Protein AF-A0A9Q1QBL6-F1 (afdb_monomer_lite)

Secondary structure (DSSP, 8-state):
------SSSHHHHHHHHHHHHHHHHHHHHHHHHHHHHHHHHHHHHHHHHHHHHHHHHHHHHS----------------------------------S---EEEEEEEEEEEETTEEEEEEEEEETT--GGG-EEEEHHHHHHH-HHHHHHTT-

Sequence (153 aa):
MAIQSQQGISTMEELLKNLLEQQTTMAKQMAEQQQQISVQNQKMEEQRQLCNQMLTLMRHIGIKQDKNPMNPLNSDQNMIGDVDGGVSMETRHNAHLEELLTAVLERRMVKKHNRAVVQYLMLWDGQPESEAAWEEADTMEEKYPAFFADLQT

pLDDT: mean 70.31, std 20.15, range [32.94, 96.06]

Structure (mmCIF, N/CA/C/O backbone):
data_AF-A0A9Q1QBL6-F1
#
_entry.id   AF-A0A9Q1QBL6-F1
#
loop_
_atom_site.group_PDB
_atom_site.id
_atom_site.type_symbol
_atom_site.label_atom_id
_atom_site.label_alt_id
_atom_site.label_comp_id
_atom_site.label_asym_id
_atom_site.label_entity_id
_atom_site.label_seq_id
_atom_site.pdbx_PDB_ins_code
_atom_site.Cartn_x
_atom_site.Cartn_y
_atom_site.Cartn_z
_atom_site.occupancy
_atom_site.B_iso_or_equiv
_atom_site.auth_seq_id
_atom_site.auth_comp_id
_atom_site.auth_asym_id
_atom_site.auth_atom_id
_atom_site.pdbx_PDB_model_num
ATOM 1 N N . MET A 1 1 ? -40.085 12.985 62.742 1.00 40.88 1 MET A N 1
ATOM 2 C CA . MET A 1 1 ? -39.700 11.882 61.837 1.00 40.88 1 MET A CA 1
ATOM 3 C C . MET A 1 1 ? -40.113 12.282 60.435 1.00 40.88 1 MET A C 1
ATOM 5 O O . MET A 1 1 ? -41.305 12.328 60.170 1.00 40.88 1 MET A O 1
ATOM 9 N N . ALA A 1 2 ? -39.162 12.663 59.584 1.00 44.56 2 ALA A N 1
ATOM 10 C CA . ALA A 1 2 ? -39.434 13.017 58.196 1.00 44.56 2 ALA A CA 1
ATOM 11 C C . ALA A 1 2 ? -38.346 12.415 57.296 1.00 44.56 2 ALA A C 1
ATOM 13 O O . ALA A 1 2 ? -37.187 12.802 57.373 1.00 44.56 2 ALA A O 1
ATOM 14 N N . ILE A 1 3 ? -38.771 11.406 56.535 1.00 48.72 3 ILE A N 1
ATOM 15 C CA . ILE A 1 3 ? -38.475 11.134 55.123 1.00 48.72 3 ILE A CA 1
ATOM 16 C C . ILE A 1 3 ? -37.031 11.409 54.657 1.00 48.72 3 ILE A C 1
ATOM 18 O O . ILE A 1 3 ? -36.682 12.526 54.293 1.00 48.72 3 ILE A O 1
ATOM 22 N N . GLN A 1 4 ? -36.249 10.338 54.506 1.00 47.88 4 GLN A N 1
ATOM 23 C CA . GLN A 1 4 ? -35.181 10.258 53.504 1.00 47.88 4 GLN A CA 1
ATOM 24 C C . GLN A 1 4 ? -35.343 8.957 52.714 1.00 47.88 4 GLN A C 1
ATOM 26 O O . GLN A 1 4 ? -34.735 7.934 53.003 1.00 47.88 4 GLN A O 1
ATOM 31 N N . SER A 1 5 ? -36.210 9.003 51.706 1.00 50.00 5 SER A N 1
ATOM 32 C CA . SER A 1 5 ? -36.356 7.968 50.683 1.00 50.00 5 SER A CA 1
ATOM 33 C C . SER A 1 5 ? -36.181 8.626 49.314 1.00 50.00 5 SER A C 1
ATOM 35 O O . SER A 1 5 ? -37.158 8.898 48.623 1.00 50.00 5 SER A O 1
ATOM 37 N N . GLN A 1 6 ? -34.939 8.967 48.958 1.00 48.88 6 GLN A N 1
ATOM 38 C CA . GLN A 1 6 ? -34.599 9.525 47.637 1.00 48.88 6 GLN A CA 1
ATOM 39 C C . GLN A 1 6 ? -33.349 8.902 46.990 1.00 48.88 6 GLN A C 1
ATOM 41 O O . GLN A 1 6 ? -32.857 9.420 45.999 1.00 48.88 6 GLN A O 1
ATOM 46 N N . GLN A 1 7 ? -32.843 7.762 47.472 1.00 52.34 7 GLN A N 1
ATOM 47 C CA . GLN A 1 7 ? -31.649 7.138 46.871 1.00 52.34 7 GLN A CA 1
ATOM 48 C C . GLN A 1 7 ? -31.945 6.051 45.818 1.00 52.34 7 GLN A C 1
ATOM 50 O O . GLN A 1 7 ? -31.024 5.411 45.329 1.00 52.34 7 GLN A O 1
ATOM 55 N N . GLY A 1 8 ? -33.210 5.841 45.433 1.00 50.25 8 GLY A N 1
ATOM 56 C CA . GLY A 1 8 ? -33.595 4.747 44.525 1.00 50.25 8 GLY A CA 1
ATOM 57 C C . GLY A 1 8 ? -33.762 5.107 43.044 1.00 50.25 8 GLY A C 1
ATOM 58 O O . GLY A 1 8 ? -33.820 4.201 42.223 1.00 50.25 8 GLY A O 1
ATOM 59 N N . ILE A 1 9 ? -33.861 6.394 42.688 1.00 46.62 9 ILE A N 1
ATOM 60 C CA . ILE A 1 9 ? -34.189 6.829 41.311 1.00 46.62 9 ILE A CA 1
ATOM 61 C C . ILE A 1 9 ? -32.921 7.198 40.507 1.00 46.62 9 ILE A C 1
ATOM 63 O O . ILE A 1 9 ? -32.945 7.205 39.283 1.00 46.62 9 ILE A O 1
ATOM 67 N N . SER A 1 10 ? -31.781 7.414 41.174 1.00 54.56 10 SER A N 1
ATOM 68 C CA . SER A 1 10 ? -30.558 7.940 40.540 1.00 54.56 10 SER A CA 1
ATOM 69 C C . SER A 1 10 ? -29.808 6.938 39.652 1.00 54.56 10 SER A C 1
ATOM 71 O O . SER A 1 10 ? -29.097 7.348 38.748 1.00 54.56 10 SER A O 1
ATOM 73 N N . THR A 1 11 ? -29.950 5.626 39.850 1.00 72.50 11 THR A N 1
ATOM 74 C CA . THR A 1 11 ? -29.000 4.650 39.280 1.00 72.50 11 THR A CA 1
ATOM 75 C C . THR A 1 11 ? -29.227 4.313 37.804 1.00 72.50 11 THR A C 1
ATOM 77 O O . THR A 1 11 ? -28.263 4.100 37.075 1.00 72.50 11 THR A O 1
ATOM 80 N N . MET A 1 12 ? -30.473 4.266 37.325 1.00 74.31 12 MET A N 1
ATOM 81 C CA . MET A 1 12 ? -30.759 3.846 35.943 1.00 74.31 12 MET A CA 1
ATOM 82 C C . MET A 1 12 ? -30.571 4.980 34.929 1.00 74.31 12 MET A C 1
ATOM 84 O O . MET A 1 12 ? -30.054 4.754 33.836 1.00 74.31 12 MET A O 1
ATOM 88 N N . GLU A 1 13 ? -30.929 6.210 35.301 1.00 81.25 13 GLU A N 1
ATOM 89 C CA . GLU A 1 13 ? -30.668 7.396 34.478 1.00 81.25 13 GLU A CA 1
ATOM 90 C C . GLU A 1 13 ? -29.167 7.675 34.348 1.00 81.25 13 GLU A C 1
ATOM 92 O O . GLU A 1 13 ? -28.695 8.088 33.290 1.00 81.25 13 GLU A O 1
ATOM 97 N N . GLU A 1 14 ? -28.406 7.415 35.408 1.00 82.69 14 GLU A N 1
ATOM 98 C CA . GLU A 1 14 ? -26.956 7.588 35.443 1.00 82.69 14 GLU A CA 1
ATOM 99 C C . GLU A 1 14 ? -26.248 6.540 34.573 1.00 82.69 14 GLU A C 1
ATOM 101 O O . GLU A 1 14 ? -25.346 6.890 33.815 1.00 82.69 14 GLU A O 1
ATOM 106 N N . LEU A 1 15 ? -26.736 5.292 34.553 1.00 84.31 15 LEU A N 1
ATOM 107 C CA . LEU A 1 15 ? -26.274 4.259 33.616 1.00 84.31 15 LEU A CA 1
ATOM 108 C C . LEU A 1 15 ? -26.586 4.600 32.151 1.00 84.31 15 LEU A C 1
ATOM 110 O O . LEU A 1 15 ? -25.731 4.409 31.288 1.00 84.31 15 LEU A O 1
ATOM 114 N N . LEU A 1 16 ? -27.780 5.128 31.857 1.00 87.38 16 LEU A N 1
ATOM 115 C CA . LEU A 1 16 ? -28.149 5.546 30.498 1.00 87.38 16 LEU A CA 1
ATOM 116 C C . LEU A 1 16 ? -27.306 6.731 30.014 1.00 87.38 16 LEU A C 1
ATOM 118 O O . LEU A 1 16 ? -26.874 6.736 28.861 1.00 87.38 16 LEU A O 1
ATOM 122 N N . LYS A 1 17 ? -27.028 7.705 30.891 1.00 87.50 17 LYS A N 1
ATOM 123 C CA . LYS A 1 17 ? -26.121 8.823 30.591 1.00 87.50 17 LYS A CA 1
ATOM 124 C C . LYS A 1 17 ? -24.707 8.328 30.312 1.00 87.50 17 LYS A C 1
ATOM 126 O O . LYS A 1 17 ? -24.150 8.703 29.289 1.00 87.50 17 LYS A O 1
ATOM 131 N N . ASN A 1 18 ? -24.177 7.432 31.146 1.00 92.19 18 ASN A N 1
ATOM 132 C CA . ASN A 1 18 ? -22.834 6.879 30.963 1.00 92.19 18 ASN A CA 1
ATOM 133 C C . ASN A 1 18 ? -22.709 6.090 29.651 1.00 92.19 18 ASN A C 1
ATOM 135 O O . ASN A 1 18 ? -21.734 6.243 28.923 1.00 92.19 18 ASN A O 1
ATOM 139 N N . LEU A 1 19 ? -23.715 5.278 29.308 1.00 92.75 19 LEU A N 1
ATOM 140 C CA . LEU A 1 19 ? -23.719 4.517 28.057 1.00 92.75 19 LEU A CA 1
ATOM 141 C C . LEU A 1 19 ? -23.798 5.432 26.827 1.00 92.75 19 LEU A C 1
ATOM 143 O O . LEU A 1 19 ? -23.103 5.205 25.835 1.00 92.75 19 LEU A O 1
ATOM 147 N N . LEU A 1 20 ? -24.629 6.475 26.884 1.00 93.25 20 LEU A N 1
ATOM 148 C CA . LEU A 1 20 ? -24.741 7.456 25.806 1.00 93.25 20 LEU A CA 1
ATOM 149 C C . LEU A 1 20 ? -23.447 8.267 25.654 1.00 93.25 20 LEU A C 1
ATOM 151 O O . LEU A 1 20 ? -22.984 8.508 24.539 1.00 93.25 20 LEU A O 1
ATOM 155 N N . GLU A 1 21 ? -22.833 8.653 26.768 1.00 93.00 21 GLU A N 1
ATOM 156 C CA . GLU A 1 21 ? -21.558 9.365 26.798 1.00 93.00 21 GLU A CA 1
ATOM 157 C C . GLU A 1 21 ? -20.421 8.488 26.257 1.00 93.00 21 GLU A C 1
ATOM 159 O O . GLU A 1 21 ? -19.611 8.959 25.454 1.00 93.00 21 GLU A O 1
ATOM 164 N N . GLN A 1 22 ? -20.431 7.189 26.574 1.00 93.25 22 GLN A N 1
ATOM 165 C CA . GLN A 1 22 ? -19.512 6.194 26.019 1.00 93.25 22 GLN A CA 1
ATOM 166 C C . GLN A 1 22 ? -19.686 6.023 24.500 1.00 93.25 22 GLN A C 1
ATOM 168 O O . GLN A 1 22 ? -18.702 6.002 23.759 1.00 93.25 22 GLN A O 1
ATOM 173 N N . GLN A 1 23 ? -20.924 5.940 24.000 1.00 91.88 23 GLN A N 1
ATOM 174 C CA . GLN A 1 23 ? -21.169 5.903 22.552 1.00 91.88 23 GLN A CA 1
ATOM 175 C C . GLN A 1 23 ? -20.687 7.180 21.863 1.00 91.88 23 GLN A C 1
ATOM 177 O O . GLN A 1 23 ? -20.068 7.117 20.802 1.00 91.88 23 GLN A O 1
ATOM 182 N N . THR A 1 24 ? -20.939 8.336 22.476 1.00 93.62 24 THR A N 1
ATOM 183 C CA . THR A 1 24 ? -20.563 9.636 21.912 1.00 93.62 24 THR A CA 1
ATOM 184 C C . THR A 1 24 ? -19.043 9.793 21.860 1.00 93.62 24 THR A C 1
ATOM 186 O O . THR A 1 24 ? -18.504 10.281 20.867 1.00 93.62 24 THR A O 1
ATOM 189 N N . THR A 1 25 ? -18.330 9.331 22.891 1.00 95.19 25 THR A N 1
ATOM 190 C CA . THR A 1 25 ? -16.859 9.338 22.907 1.00 95.19 25 THR A CA 1
ATOM 191 C C . THR A 1 25 ? -16.270 8.398 21.863 1.00 95.19 25 THR A C 1
ATOM 193 O O . THR A 1 25 ? -15.366 8.815 21.141 1.00 95.19 25 THR A O 1
ATOM 196 N N . MET A 1 26 ? -16.811 7.186 21.699 1.00 93.19 26 MET A N 1
ATOM 197 C CA . MET A 1 26 ? -16.371 6.282 20.628 1.00 93.19 26 MET A CA 1
ATOM 198 C C . MET A 1 26 ? -16.625 6.873 19.238 1.00 93.19 26 MET A C 1
ATOM 200 O O . MET A 1 26 ? -15.741 6.845 18.386 1.00 93.19 26 MET A O 1
ATOM 204 N N . ALA A 1 27 ? -17.801 7.463 19.006 1.00 94.81 27 ALA A N 1
ATOM 205 C CA . ALA A 1 27 ? -18.118 8.111 17.735 1.00 94.81 27 ALA A CA 1
ATOM 206 C C . ALA A 1 27 ? -17.158 9.271 17.428 1.00 94.81 27 ALA A C 1
ATOM 208 O O . ALA A 1 27 ? -16.680 9.402 16.300 1.00 94.81 27 ALA A O 1
ATOM 209 N N . LYS A 1 28 ? -16.826 10.077 18.442 1.00 96.06 28 LYS A N 1
ATOM 210 C CA . LYS A 1 28 ? -15.859 11.168 18.313 1.00 96.06 28 LYS A CA 1
ATOM 211 C C . LYS A 1 28 ? -14.456 10.653 17.985 1.00 96.06 28 LYS A C 1
ATOM 213 O O . LYS A 1 28 ? -13.826 11.186 17.078 1.00 96.06 28 LYS A O 1
ATOM 218 N N . GLN A 1 29 ? -14.001 9.593 18.654 1.00 95.62 29 GLN A N 1
ATOM 219 C CA . GLN A 1 29 ? -12.705 8.973 18.363 1.00 95.62 29 GLN A CA 1
ATOM 220 C C . GLN A 1 29 ? -12.634 8.412 16.939 1.00 95.62 29 GLN A C 1
ATOM 222 O O . GLN A 1 29 ? -11.640 8.630 16.251 1.00 95.62 29 GLN A O 1
ATOM 227 N N . MET A 1 30 ? -13.692 7.744 16.466 1.00 92.81 30 MET A N 1
ATOM 228 C CA . MET A 1 30 ? -13.746 7.251 15.084 1.00 92.81 30 MET A CA 1
ATOM 229 C C . MET A 1 30 ? -13.677 8.399 14.069 1.00 92.81 30 MET A C 1
ATOM 231 O O . MET A 1 30 ? -12.961 8.297 13.074 1.00 92.81 30 MET A O 1
ATOM 235 N N . ALA A 1 31 ? -14.376 9.508 14.326 1.00 94.88 31 ALA A N 1
ATOM 236 C CA . ALA A 1 31 ? -14.332 10.682 13.458 1.00 94.88 31 ALA A CA 1
ATOM 237 C C . ALA A 1 31 ? -12.941 11.339 13.436 1.00 94.88 31 ALA A C 1
ATOM 239 O O . ALA A 1 31 ? -12.436 11.670 12.364 1.00 94.88 31 ALA A O 1
ATOM 240 N N . GLU A 1 32 ? -12.298 11.483 14.598 1.00 94.38 32 GLU A N 1
ATOM 241 C CA . GLU A 1 32 ? -10.935 12.018 14.710 1.00 94.38 32 GLU A CA 1
ATOM 242 C C . GLU A 1 32 ? -9.918 11.132 13.979 1.00 94.38 32 GLU A C 1
ATOM 244 O O . GLU A 1 32 ? -9.097 11.638 13.212 1.00 94.38 32 GLU A O 1
ATOM 249 N N . GLN A 1 33 ? -10.013 9.809 14.137 1.00 93.81 33 GLN A N 1
ATOM 250 C CA . GLN A 1 33 ? -9.150 8.862 13.433 1.00 93.81 33 GLN A CA 1
ATOM 251 C C . GLN A 1 33 ? -9.341 8.949 11.912 1.00 93.81 33 GLN A C 1
ATOM 253 O O . GLN A 1 33 ? -8.365 9.022 11.164 1.00 93.81 33 GLN A O 1
ATOM 258 N N . GLN A 1 34 ? -10.591 9.001 11.445 1.00 91.69 34 GLN A N 1
ATOM 259 C CA . GLN A 1 34 ? -10.901 9.140 10.023 1.00 91.69 34 GLN A CA 1
ATOM 260 C C . GLN A 1 34 ? -10.356 10.454 9.449 1.00 91.69 34 GLN A C 1
ATOM 262 O O . GLN A 1 34 ? -9.820 10.477 8.337 1.00 91.69 34 GLN A O 1
ATOM 267 N N . GLN A 1 35 ? -10.456 11.546 10.208 1.00 93.06 35 GLN A N 1
ATOM 268 C CA . GLN A 1 35 ? -9.902 12.836 9.814 1.00 93.06 35 GLN A CA 1
ATOM 269 C C . GLN A 1 35 ? -8.373 12.783 9.734 1.00 93.06 35 GLN A C 1
ATOM 271 O O . GLN A 1 35 ? -7.796 13.298 8.777 1.00 93.06 35 GLN A O 1
ATOM 276 N N . GLN A 1 36 ? -7.711 12.118 10.682 1.00 93.62 36 GLN A N 1
ATOM 277 C CA . GLN A 1 36 ? -6.259 11.957 10.669 1.00 93.62 36 GLN A CA 1
ATOM 278 C C . GLN A 1 36 ? -5.779 11.171 9.441 1.00 93.62 36 GLN A C 1
ATOM 280 O O . GLN A 1 36 ? -4.831 11.597 8.780 1.00 93.62 36 GLN A O 1
ATOM 285 N N . ILE A 1 37 ? -6.474 10.087 9.084 1.00 93.44 37 ILE A N 1
ATOM 286 C CA . ILE A 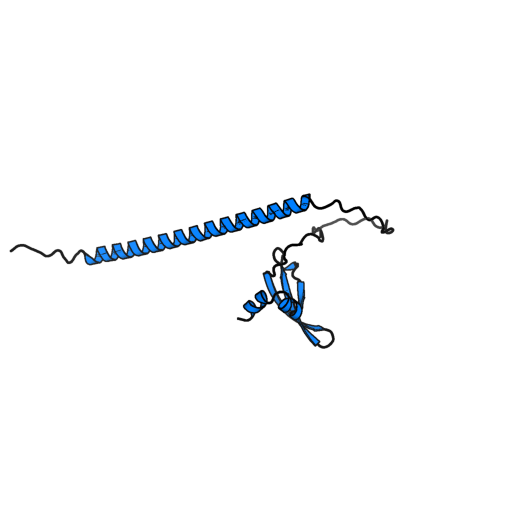1 37 ? -6.203 9.317 7.859 1.00 93.44 37 ILE A CA 1
ATOM 287 C C . ILE A 1 37 ? -6.384 10.200 6.621 1.00 93.44 37 ILE A C 1
ATOM 289 O O . ILE A 1 37 ? -5.530 10.212 5.738 1.00 93.44 37 ILE A O 1
ATOM 293 N N . SER A 1 38 ? -7.462 10.988 6.565 1.00 91.69 38 SER A N 1
ATOM 294 C CA . SER A 1 38 ? -7.707 11.907 5.448 1.00 91.69 38 SER A CA 1
ATOM 295 C C . SER A 1 38 ? -6.584 12.934 5.289 1.00 91.69 38 SER A C 1
ATOM 297 O O . SER A 1 38 ? -6.127 13.175 4.174 1.00 91.69 38 SER A O 1
ATOM 299 N N . VAL A 1 39 ? -6.122 13.527 6.393 1.00 94.56 39 VAL A N 1
ATOM 300 C CA . VAL A 1 39 ? -5.018 14.499 6.382 1.00 94.56 39 VAL A CA 1
ATOM 301 C C . VAL A 1 39 ? -3.713 13.834 5.941 1.00 94.56 39 VAL A C 1
ATOM 303 O O . VAL A 1 39 ? -2.960 14.406 5.154 1.00 94.56 39 VAL A O 1
ATOM 306 N N . GLN A 1 40 ? -3.449 12.610 6.401 1.00 89.94 40 GLN A N 1
ATOM 307 C CA . GLN A 1 40 ? -2.273 11.848 5.988 1.00 89.94 40 GLN A CA 1
ATOM 308 C C . GLN A 1 40 ? -2.300 11.524 4.487 1.00 89.94 40 GLN A C 1
ATOM 310 O O . GLN A 1 40 ? -1.288 11.706 3.810 1.00 89.94 40 GLN A O 1
ATOM 315 N N . ASN A 1 41 ? -3.451 11.108 3.955 1.00 89.50 41 ASN A N 1
ATOM 316 C CA . ASN A 1 41 ? -3.620 10.821 2.530 1.00 89.50 41 ASN A CA 1
ATOM 317 C C . ASN A 1 41 ? -3.444 12.079 1.675 1.00 89.50 41 ASN A C 1
ATOM 319 O O . ASN A 1 41 ? -2.766 12.028 0.652 1.00 89.50 41 ASN A O 1
ATOM 323 N N . GLN A 1 42 ? -3.978 13.223 2.115 1.00 92.75 42 GLN A N 1
ATOM 324 C CA . GLN A 1 42 ? -3.759 14.497 1.430 1.00 92.75 42 GLN A CA 1
ATOM 325 C C . GLN A 1 42 ? -2.268 14.862 1.385 1.00 92.75 42 GLN A C 1
ATOM 327 O O . GLN A 1 42 ? -1.753 15.227 0.332 1.00 92.75 42 GLN A O 1
ATOM 332 N N . LYS A 1 43 ? -1.549 14.704 2.502 1.00 90.81 43 LYS A N 1
ATOM 333 C CA . LYS A 1 43 ? -0.104 14.963 2.550 1.00 90.81 43 LYS A CA 1
ATOM 334 C C . LYS A 1 43 ? 0.678 14.049 1.600 1.00 90.81 43 LYS A C 1
ATOM 336 O O . LYS A 1 43 ? 1.635 14.493 0.969 1.00 90.81 43 LYS A O 1
ATOM 341 N N . MET A 1 44 ? 0.280 12.782 1.498 1.00 84.94 44 MET A N 1
ATOM 342 C CA . MET A 1 44 ? 0.886 11.828 0.566 1.00 84.94 44 MET A CA 1
ATOM 343 C C . MET A 1 44 ? 0.616 12.216 -0.897 1.00 84.94 44 MET A C 1
ATOM 345 O O . MET A 1 44 ? 1.522 12.155 -1.726 1.00 84.94 44 MET A O 1
ATOM 349 N N . GLU A 1 45 ? -0.596 12.680 -1.208 1.00 89.50 45 GLU A N 1
ATOM 350 C CA . GLU A 1 45 ? -0.967 13.174 -2.538 1.00 89.50 45 GLU A CA 1
ATOM 351 C C . GLU A 1 45 ? -0.147 14.407 -2.938 1.00 89.50 45 GLU A C 1
ATOM 353 O O . GLU A 1 45 ? 0.387 14.460 -4.044 1.00 89.50 45 GLU A O 1
ATOM 358 N N . GLU A 1 46 ? 0.013 15.374 -2.031 1.00 90.00 46 GLU A N 1
ATOM 359 C CA . GLU A 1 46 ? 0.832 16.569 -2.264 1.00 90.00 46 GLU A CA 1
ATOM 360 C C . GLU A 1 46 ? 2.293 16.201 -2.552 1.00 90.00 46 GLU A C 1
ATOM 362 O O . GLU A 1 46 ? 2.903 16.748 -3.475 1.00 90.00 46 GLU A O 1
ATOM 367 N N . GLN A 1 47 ? 2.846 15.222 -1.825 1.00 87.06 47 GLN A N 1
ATOM 368 C CA . GLN A 1 47 ? 4.178 14.691 -2.121 1.00 87.06 47 GLN A CA 1
ATOM 369 C C . GLN A 1 47 ? 4.235 14.028 -3.501 1.00 87.06 47 GLN A C 1
ATOM 371 O O . GLN A 1 47 ? 5.157 14.318 -4.268 1.00 87.06 47 GLN A O 1
ATOM 376 N N . ARG A 1 48 ? 3.235 13.211 -3.870 1.00 85.88 48 ARG A N 1
ATOM 377 C CA . ARG A 1 48 ? 3.171 12.596 -5.208 1.00 85.88 48 ARG A CA 1
ATOM 378 C C . ARG A 1 48 ? 3.121 13.659 -6.306 1.00 85.88 48 ARG A C 1
ATOM 380 O O . ARG A 1 48 ? 3.812 13.544 -7.318 1.00 85.88 48 ARG A O 1
ATOM 387 N N . GLN A 1 49 ? 2.341 14.719 -6.107 1.00 86.12 49 GLN A N 1
ATOM 388 C CA . GLN A 1 49 ? 2.239 15.831 -7.051 1.00 86.12 49 GLN A CA 1
ATOM 389 C C . GLN A 1 49 ? 3.551 16.611 -7.175 1.00 86.12 49 GLN A C 1
ATOM 391 O O . GLN A 1 49 ? 3.930 16.972 -8.291 1.00 86.12 49 GLN A O 1
ATOM 396 N N . LEU A 1 50 ? 4.269 16.836 -6.072 1.00 87.31 50 LEU A N 1
ATOM 397 C CA . LEU A 1 50 ? 5.579 17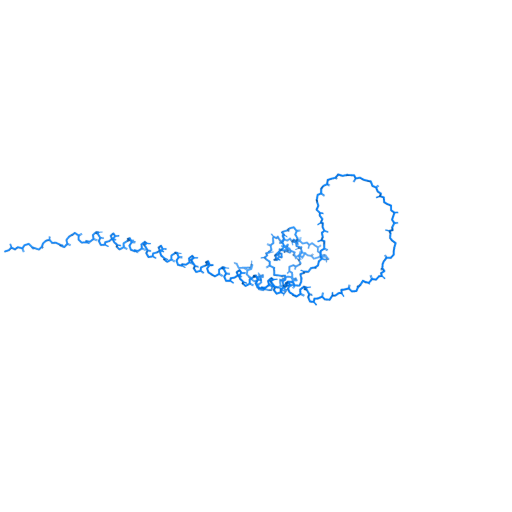.490 -6.090 1.00 87.31 50 LEU A CA 1
ATOM 398 C C . LEU A 1 50 ? 6.612 16.661 -6.869 1.00 87.31 50 LEU A C 1
ATOM 400 O O . LEU A 1 50 ? 7.312 17.201 -7.728 1.00 87.31 50 LEU A O 1
ATOM 404 N N . CYS A 1 51 ? 6.667 15.347 -6.631 1.00 75.38 51 CYS A N 1
ATOM 405 C CA . CYS A 1 51 ? 7.535 14.430 -7.373 1.00 75.38 51 CYS A CA 1
ATOM 406 C C . CYS A 1 51 ? 7.223 14.449 -8.876 1.00 75.38 51 CYS A C 1
ATOM 408 O O . CYS A 1 51 ? 8.131 14.597 -9.695 1.00 75.38 51 CYS A O 1
ATOM 410 N N . ASN A 1 52 ? 5.942 14.396 -9.247 1.00 77.12 52 ASN A N 1
ATOM 411 C CA . ASN A 1 52 ? 5.517 14.466 -10.647 1.00 77.12 52 ASN A CA 1
ATOM 412 C C . ASN A 1 52 ? 5.872 15.805 -11.314 1.00 77.12 52 ASN A C 1
ATOM 414 O O . ASN A 1 52 ? 6.300 15.830 -12.474 1.00 77.12 52 ASN A O 1
ATOM 418 N N . GLN A 1 53 ? 5.748 16.922 -10.593 1.00 78.50 53 GLN A N 1
ATOM 419 C CA . GLN A 1 53 ? 6.180 18.232 -11.089 1.00 78.50 53 GLN A CA 1
ATOM 420 C C . GLN A 1 53 ? 7.694 18.275 -11.321 1.00 78.50 53 GLN A C 1
ATOM 422 O O . GLN A 1 53 ? 8.137 18.722 -12.379 1.00 78.50 53 GLN A O 1
ATOM 427 N N . MET A 1 54 ? 8.491 17.752 -10.388 1.00 76.31 54 MET A N 1
ATOM 428 C CA . MET A 1 54 ? 9.947 17.681 -10.534 1.00 76.31 54 MET A CA 1
ATOM 429 C C . MET A 1 54 ? 10.361 16.828 -11.743 1.00 76.31 54 MET A C 1
ATOM 431 O O . MET A 1 54 ? 11.186 17.265 -12.545 1.00 76.31 54 MET A O 1
ATOM 435 N N . LEU A 1 55 ? 9.742 15.656 -11.929 1.00 73.25 55 LEU A N 1
ATOM 436 C CA . LEU A 1 55 ? 9.961 14.797 -13.102 1.00 73.25 55 LEU A CA 1
ATOM 437 C C . LEU A 1 55 ? 9.633 15.526 -14.414 1.00 73.25 55 LEU A C 1
ATOM 439 O O . LEU A 1 55 ? 10.369 15.426 -15.398 1.00 73.25 55 LEU A O 1
ATOM 443 N N . THR A 1 56 ? 8.556 16.312 -14.420 1.00 75.56 56 THR A N 1
ATOM 444 C CA . THR A 1 56 ? 8.159 17.120 -15.581 1.00 75.56 56 THR A CA 1
ATOM 445 C C . THR A 1 56 ? 9.185 18.210 -15.887 1.00 75.56 56 THR A C 1
ATOM 447 O O . THR A 1 56 ? 9.537 18.412 -17.050 1.00 75.56 56 THR A O 1
ATOM 450 N N . LEU A 1 57 ? 9.711 18.893 -14.867 1.00 71.25 57 LEU A N 1
ATOM 451 C CA . LEU A 1 57 ? 10.745 19.915 -15.047 1.00 71.25 57 LEU A CA 1
ATOM 452 C C . LEU A 1 57 ? 12.059 19.314 -15.563 1.00 71.25 57 LEU A C 1
ATOM 454 O O . LEU A 1 57 ? 12.677 19.891 -16.457 1.00 71.25 57 LEU A O 1
ATOM 458 N N . MET A 1 58 ? 12.442 18.121 -15.098 1.00 58.53 58 MET A N 1
ATOM 459 C CA . MET A 1 58 ? 13.622 17.419 -15.617 1.00 58.53 58 MET A CA 1
ATOM 460 C C . MET A 1 58 ? 13.490 17.057 -17.107 1.00 58.53 58 MET A C 1
ATOM 462 O O . MET A 1 58 ? 14.470 17.163 -17.845 1.00 58.53 58 MET A O 1
ATOM 466 N N . ARG A 1 59 ? 12.282 16.730 -17.592 1.00 61.31 59 ARG A N 1
ATOM 467 C CA . ARG A 1 59 ? 12.027 16.441 -19.019 1.00 61.31 59 ARG A CA 1
ATOM 468 C C . ARG A 1 59 ? 12.329 17.630 -19.939 1.00 61.31 59 ARG A C 1
ATOM 470 O O . ARG A 1 59 ? 12.760 17.428 -21.068 1.00 61.31 59 ARG A O 1
ATOM 477 N N . HIS A 1 60 ? 12.132 18.862 -19.472 1.00 54.34 60 HIS A N 1
ATOM 478 C CA . HIS A 1 60 ? 12.336 20.061 -20.294 1.00 54.34 60 HIS A CA 1
ATOM 479 C C . HIS A 1 60 ? 13.811 20.485 -20.396 1.00 54.34 60 HIS A C 1
ATOM 481 O O . HIS A 1 60 ? 14.164 21.259 -21.283 1.00 54.34 60 HIS A O 1
ATOM 487 N N . ILE A 1 61 ? 14.677 19.975 -19.513 1.00 53.31 61 ILE A N 1
ATOM 488 C CA . ILE A 1 61 ? 16.096 20.361 -19.429 1.00 53.31 61 ILE A CA 1
ATOM 489 C C . ILE A 1 61 ? 17.006 19.355 -20.184 1.00 53.31 61 ILE A C 1
ATOM 491 O O . ILE A 1 61 ? 18.158 19.660 -20.493 1.00 53.31 61 ILE A O 1
ATOM 495 N N . GLY A 1 62 ? 16.487 18.186 -20.582 1.00 42.41 62 G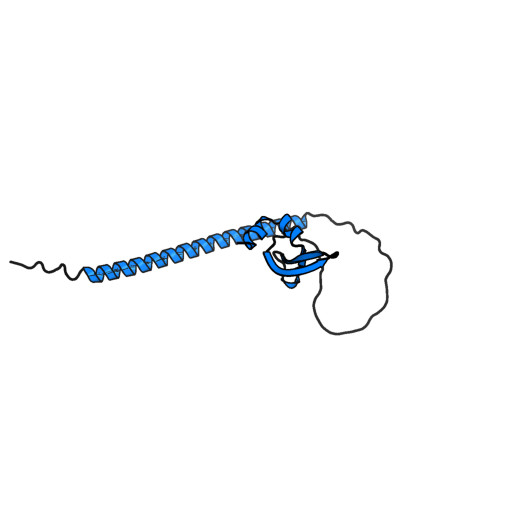LY A N 1
ATOM 496 C CA . GLY A 1 62 ? 17.225 17.123 -21.278 1.00 42.41 62 GLY A CA 1
ATOM 497 C C . GLY A 1 62 ? 17.245 17.220 -22.813 1.00 42.41 62 GLY A C 1
ATOM 498 O O . GLY A 1 62 ? 16.4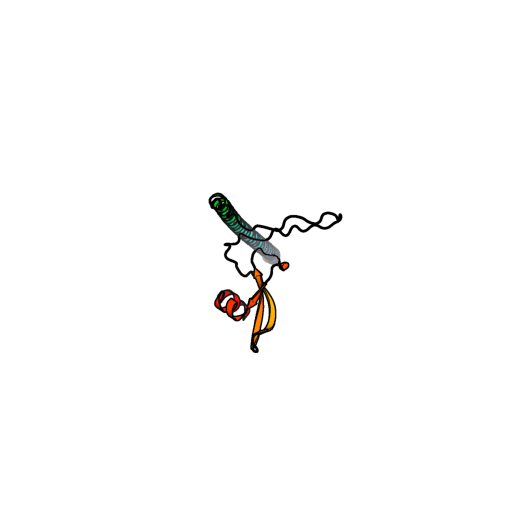01 16.637 -23.477 1.00 42.41 62 GLY A O 1
ATOM 499 N N . ILE A 1 63 ? 18.255 17.913 -23.348 1.00 44.31 63 ILE A N 1
ATOM 500 C CA . ILE A 1 63 ? 19.061 17.571 -24.545 1.00 44.31 63 ILE A CA 1
ATOM 501 C C . ILE A 1 63 ? 18.314 17.220 -25.853 1.00 44.31 63 ILE A C 1
ATOM 503 O O . ILE A 1 63 ? 17.763 16.140 -26.039 1.00 44.31 63 ILE A O 1
ATOM 507 N N . LYS A 1 64 ? 18.470 18.110 -26.844 1.00 43.75 64 LYS A N 1
ATOM 508 C CA . LYS A 1 64 ? 18.293 17.836 -28.278 1.00 43.75 64 LYS A CA 1
ATOM 509 C C . LYS A 1 64 ? 19.088 16.576 -28.658 1.00 43.75 64 LYS A C 1
ATOM 511 O O . LYS A 1 64 ? 20.308 16.655 -28.779 1.00 43.75 64 LYS A O 1
ATOM 516 N N . GLN A 1 65 ? 18.432 15.430 -28.840 1.00 37.28 65 GLN A N 1
ATOM 517 C CA . GLN A 1 65 ? 19.079 14.298 -29.499 1.00 37.28 65 GLN A CA 1
ATOM 518 C C . GLN A 1 65 ? 19.246 14.638 -30.978 1.00 37.28 65 GLN A C 1
ATOM 520 O O . GLN A 1 65 ? 18.278 14.846 -31.714 1.00 37.28 65 GLN A O 1
ATOM 525 N N . ASP A 1 66 ? 20.511 14.760 -31.363 1.00 32.94 66 ASP A N 1
ATOM 526 C CA . ASP A 1 66 ? 20.970 14.887 -32.732 1.00 32.94 66 ASP A CA 1
ATOM 527 C C . ASP A 1 66 ? 20.394 13.749 -33.580 1.00 32.94 66 ASP A C 1
ATOM 529 O O . ASP A 1 66 ? 20.388 12.578 -33.191 1.00 32.94 66 ASP A O 1
ATOM 533 N N . LYS A 1 67 ? 19.887 14.118 -34.751 1.00 45.31 67 LYS A N 1
ATOM 534 C CA . LYS A 1 67 ? 19.376 13.190 -35.752 1.00 45.31 67 LYS A CA 1
ATOM 535 C C . LYS A 1 67 ? 20.561 12.370 -36.259 1.00 45.31 67 LYS A C 1
ATOM 537 O O . LYS A 1 67 ? 21.334 12.888 -37.058 1.00 45.31 67 LYS A O 1
ATOM 542 N N . ASN A 1 68 ? 20.714 11.115 -35.839 1.00 32.97 68 ASN A N 1
ATOM 543 C CA . ASN A 1 68 ? 21.685 10.235 -36.487 1.00 32.97 68 ASN A CA 1
ATOM 544 C C . ASN A 1 68 ? 21.117 9.783 -37.852 1.00 32.97 68 ASN A C 1
ATOM 546 O O . ASN A 1 68 ? 20.071 9.127 -37.879 1.00 32.97 68 ASN A O 1
ATOM 550 N N . PRO A 1 69 ? 21.742 10.148 -38.987 1.00 50.91 69 PRO A N 1
ATOM 551 C CA . PRO A 1 69 ? 21.231 9.872 -40.317 1.00 50.91 69 PRO A CA 1
ATOM 552 C C . PRO A 1 69 ? 21.940 8.642 -40.886 1.00 50.91 69 PRO A C 1
ATOM 554 O O . PRO A 1 69 ? 23.056 8.760 -41.366 1.00 50.91 69 PRO A O 1
ATOM 557 N N . MET A 1 70 ? 21.314 7.467 -40.851 1.00 40.88 70 MET A N 1
ATOM 558 C CA . MET A 1 70 ? 21.460 6.444 -41.900 1.00 40.88 70 MET A CA 1
ATOM 559 C C . MET A 1 70 ? 20.695 5.180 -41.513 1.00 40.88 70 MET A C 1
ATOM 561 O O . MET A 1 70 ? 21.160 4.366 -40.723 1.00 40.88 70 MET A O 1
ATOM 565 N N . ASN A 1 71 ? 19.559 4.974 -42.167 1.00 36.91 71 ASN A N 1
ATOM 566 C CA . ASN A 1 71 ? 19.246 3.657 -42.700 1.00 36.91 71 ASN A CA 1
ATOM 567 C C . ASN A 1 71 ? 18.555 3.874 -44.057 1.00 36.91 71 ASN A C 1
ATOM 569 O O . ASN A 1 71 ? 17.438 4.395 -44.079 1.00 36.91 71 ASN A O 1
ATOM 573 N N . PRO A 1 72 ? 19.229 3.622 -45.193 1.00 47.72 72 PRO A N 1
ATOM 574 C CA . PRO A 1 72 ? 18.631 3.793 -46.504 1.00 47.72 72 PRO A CA 1
ATOM 575 C C . PRO A 1 72 ? 17.859 2.527 -46.900 1.00 47.72 72 PRO A C 1
ATOM 577 O O . PRO A 1 72 ? 18.290 1.419 -46.604 1.00 47.72 72 PRO A O 1
ATOM 580 N N . LEU A 1 73 ? 16.782 2.729 -47.664 1.00 43.28 73 LEU A N 1
ATOM 581 C CA . LEU A 1 73 ? 16.045 1.727 -48.448 1.00 43.28 73 LEU A CA 1
ATOM 582 C C . LEU A 1 73 ? 15.039 0.861 -47.673 1.00 43.28 73 LEU A C 1
ATOM 584 O O . LEU A 1 73 ? 15.309 -0.283 -47.325 1.00 43.28 73 LEU A O 1
ATOM 588 N N . ASN A 1 74 ? 13.807 1.363 -47.568 1.00 37.31 74 ASN A N 1
ATOM 589 C CA . ASN A 1 74 ? 12.712 0.708 -48.289 1.00 37.31 74 ASN A CA 1
ATOM 590 C C . ASN A 1 74 ? 11.565 1.707 -48.505 1.00 37.31 74 ASN A C 1
ATOM 592 O O . ASN A 1 74 ? 10.720 1.907 -47.635 1.00 37.31 74 ASN A O 1
ATOM 596 N N . SER A 1 75 ? 11.585 2.377 -49.656 1.00 42.62 75 SER A N 1
ATOM 597 C CA . SER A 1 75 ? 10.458 3.163 -50.146 1.00 42.62 75 SER A CA 1
ATOM 598 C C . SER A 1 75 ? 9.736 2.354 -51.212 1.00 42.62 75 SER A C 1
ATOM 600 O O . SER A 1 75 ? 10.364 1.805 -52.114 1.00 42.62 75 SER A O 1
ATOM 602 N N . ASP A 1 76 ? 8.416 2.377 -51.076 1.00 39.69 76 ASP A N 1
ATOM 603 C CA . ASP A 1 76 ? 7.421 2.168 -52.118 1.00 39.69 76 ASP A CA 1
ATOM 604 C C . ASP A 1 76 ? 7.104 0.722 -52.496 1.00 39.69 76 ASP A C 1
ATOM 606 O O . ASP A 1 76 ? 7.676 0.151 -53.417 1.00 39.69 76 ASP A O 1
ATOM 610 N N . GLN A 1 77 ? 6.079 0.181 -51.828 1.00 39.25 77 GLN A N 1
ATOM 611 C CA . GLN A 1 77 ? 4.824 -0.256 -52.464 1.00 39.25 77 GLN A CA 1
ATOM 612 C C . GLN A 1 77 ? 3.952 -0.985 -51.430 1.00 39.25 77 GLN A C 1
ATOM 614 O O . GLN A 1 77 ? 4.253 -2.107 -51.041 1.00 39.25 77 GLN A O 1
ATOM 619 N N . ASN A 1 78 ? 2.844 -0.385 -50.993 1.00 39.16 78 ASN A N 1
ATOM 620 C CA . ASN A 1 78 ? 1.534 -0.684 -51.577 1.00 39.16 78 ASN A CA 1
ATOM 621 C C . ASN A 1 78 ? 0.430 0.070 -50.816 1.00 39.16 78 ASN A C 1
ATOM 623 O O . ASN A 1 78 ? 0.333 0.011 -49.593 1.00 39.16 78 ASN A O 1
ATOM 627 N N . MET A 1 79 ? -0.388 0.789 -51.575 1.00 42.41 79 MET A N 1
ATOM 628 C CA . MET A 1 79 ? -1.594 1.473 -51.121 1.00 42.41 79 MET A CA 1
ATOM 629 C C . MET A 1 79 ? -2.769 0.481 -51.081 1.00 42.41 79 MET A C 1
ATOM 631 O O . MET A 1 79 ? -2.747 -0.518 -51.797 1.00 42.41 79 MET A O 1
ATOM 635 N N . ILE A 1 80 ? -3.838 0.890 -50.383 1.00 36.88 80 ILE A N 1
ATOM 636 C CA . ILE A 1 80 ? -5.250 0.463 -50.509 1.00 36.88 80 ILE A CA 1
ATOM 637 C C . ILE A 1 80 ? -5.733 -0.526 -49.434 1.00 36.88 80 ILE A C 1
ATOM 639 O O . ILE A 1 80 ? -5.348 -1.692 -49.417 1.00 36.88 80 ILE A O 1
ATOM 643 N N . GLY A 1 81 ? -6.680 -0.058 -48.612 1.00 35.22 81 GLY A N 1
ATOM 644 C CA . GLY A 1 81 ? -7.553 -0.898 -47.793 1.00 35.22 81 GLY A CA 1
ATOM 645 C C . GLY A 1 81 ? -8.133 -0.163 -46.588 1.00 35.22 81 GLY A C 1
ATOM 646 O O . GLY A 1 81 ? -7.473 -0.066 -45.563 1.00 35.22 81 GLY A O 1
ATOM 647 N N . ASP A 1 82 ? -9.348 0.359 -46.733 1.00 42.72 82 ASP A N 1
ATOM 648 C CA . ASP A 1 82 ? -10.174 0.933 -45.671 1.00 42.72 82 ASP A CA 1
ATOM 649 C C . ASP A 1 82 ? -10.438 -0.025 -44.482 1.00 42.72 82 ASP A C 1
ATOM 651 O O . ASP A 1 82 ? -10.351 -1.243 -44.628 1.00 42.72 82 ASP A O 1
ATOM 655 N N . VAL A 1 83 ? -10.927 0.575 -43.381 1.00 43.53 83 VAL A N 1
ATOM 656 C CA . VAL A 1 83 ? -11.791 0.017 -42.310 1.00 43.53 83 VAL A CA 1
ATOM 657 C C . VAL A 1 83 ? -11.131 -0.449 -40.995 1.00 43.53 83 VAL A C 1
ATOM 659 O O . VAL A 1 83 ? -10.431 -1.450 -40.924 1.00 43.53 83 VAL A O 1
ATOM 662 N N . ASP A 1 84 ? -11.541 0.280 -39.948 1.00 36.16 84 ASP A N 1
ATOM 663 C CA . ASP A 1 84 ? -11.684 -0.053 -38.523 1.00 36.16 84 ASP A CA 1
ATOM 664 C C . ASP A 1 84 ? -10.478 -0.344 -37.621 1.00 36.16 84 ASP A C 1
ATOM 666 O O . ASP A 1 84 ? -9.576 -1.117 -37.917 1.00 36.16 84 ASP A O 1
ATOM 670 N N . GLY A 1 85 ? -10.606 0.189 -36.400 1.00 36.28 85 GLY A N 1
ATOM 671 C CA . GLY A 1 85 ? -9.981 -0.372 -35.207 1.00 36.28 85 GLY A CA 1
ATOM 672 C C . GLY A 1 85 ? -8.803 0.432 -34.688 1.00 36.28 85 GLY A C 1
ATOM 673 O O . GLY A 1 85 ? -7.683 0.322 -35.173 1.00 36.28 85 GLY A O 1
ATOM 674 N N . GLY A 1 86 ? -9.057 1.220 -33.644 1.00 46.06 86 GLY A N 1
ATOM 675 C CA . GLY A 1 86 ? -8.002 1.828 -32.848 1.00 46.06 86 GLY A CA 1
ATOM 676 C C . GLY A 1 86 ? -7.018 0.796 -32.291 1.00 46.06 86 GLY A C 1
ATOM 677 O O . GLY A 1 86 ? -7.378 -0.347 -32.031 1.00 46.06 86 GLY A O 1
ATOM 678 N N . VAL A 1 87 ? -5.777 1.251 -32.134 1.00 38.59 87 VAL A N 1
ATOM 679 C CA . VAL A 1 87 ? -4.850 1.102 -30.996 1.00 38.59 87 VAL A CA 1
ATOM 680 C C . VAL A 1 87 ? -3.488 1.531 -31.555 1.00 38.59 87 VAL A C 1
ATOM 682 O O . VAL A 1 87 ? -2.779 0.761 -32.199 1.00 38.59 87 VAL A O 1
ATOM 685 N N . SER A 1 88 ? -3.145 2.809 -31.366 1.00 38.25 88 SER A N 1
ATOM 686 C CA . SER A 1 88 ? -1.8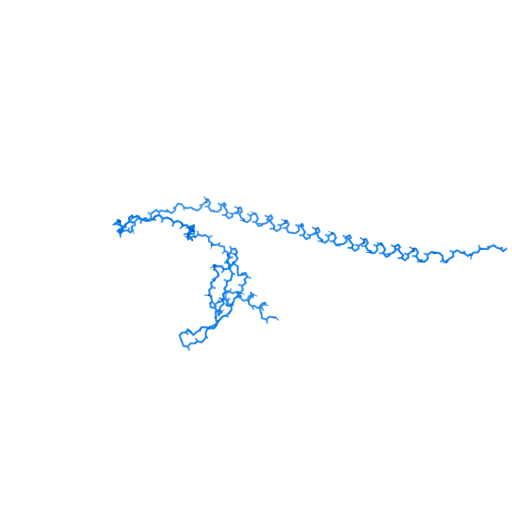09 3.322 -31.676 1.00 38.25 88 SER A CA 1
ATOM 687 C C . SER A 1 88 ? -0.858 2.851 -30.578 1.00 38.25 88 SER A C 1
ATOM 689 O O . SER A 1 88 ? -0.822 3.425 -29.491 1.00 38.25 88 SER A O 1
ATOM 691 N N . MET A 1 89 ? -0.129 1.763 -30.842 1.00 45.22 89 MET A N 1
ATOM 692 C CA . MET A 1 89 ? 1.028 1.348 -30.048 1.00 45.22 89 MET A CA 1
ATOM 693 C C . MET A 1 89 ? 2.154 2.381 -30.206 1.00 45.22 89 MET A C 1
ATOM 695 O O . MET A 1 89 ? 3.071 2.201 -31.008 1.00 45.22 89 MET A O 1
ATOM 699 N N . GLU A 1 90 ? 2.125 3.455 -29.420 1.00 42.84 90 GLU A N 1
ATOM 700 C CA . GLU A 1 90 ? 3.314 4.284 -29.211 1.00 42.84 90 GLU A CA 1
ATOM 701 C C . GLU A 1 90 ? 4.209 3.622 -28.164 1.00 42.84 90 GLU A C 1
ATOM 703 O O . GLU A 1 90 ? 4.068 3.749 -26.950 1.00 42.84 90 GLU A O 1
ATOM 708 N N . THR A 1 91 ? 5.131 2.834 -28.699 1.00 46.28 91 THR A N 1
ATOM 709 C CA . THR A 1 91 ? 6.153 2.096 -27.975 1.00 46.28 91 THR A CA 1
ATOM 710 C C . THR A 1 91 ? 7.267 3.043 -27.509 1.00 46.28 91 THR A C 1
ATOM 712 O O . THR A 1 91 ? 8.012 3.575 -28.326 1.00 46.28 91 THR A O 1
ATOM 715 N N . ARG A 1 92 ? 7.422 3.123 -26.179 1.00 47.69 92 ARG A N 1
ATOM 716 C CA . ARG A 1 92 ? 8.678 3.214 -25.398 1.00 47.69 92 ARG A CA 1
ATOM 717 C C . ARG A 1 92 ? 9.590 4.436 -25.580 1.00 47.69 92 ARG A C 1
ATOM 719 O O . ARG A 1 92 ? 10.386 4.497 -26.510 1.00 47.69 92 ARG A O 1
ATOM 726 N N . HIS A 1 93 ? 9.656 5.260 -24.536 1.00 44.47 93 HIS A N 1
ATOM 727 C CA . HIS A 1 93 ? 10.797 5.315 -23.599 1.00 44.47 93 HIS A CA 1
ATOM 728 C C . HIS A 1 93 ? 10.613 6.523 -22.680 1.00 44.47 93 HIS A C 1
ATOM 730 O O . HIS A 1 93 ? 10.738 7.655 -23.137 1.00 44.47 93 HIS A O 1
ATOM 736 N N . ASN A 1 94 ? 10.331 6.283 -21.399 1.00 41.25 94 ASN A N 1
ATOM 737 C CA . ASN A 1 94 ? 10.833 7.092 -20.283 1.00 41.25 94 ASN A CA 1
ATOM 738 C C . ASN A 1 94 ? 10.322 6.511 -18.963 1.00 41.25 94 ASN A C 1
ATOM 740 O O . ASN A 1 94 ? 9.370 7.013 -18.375 1.00 41.25 94 ASN A O 1
ATOM 744 N N . ALA A 1 95 ? 10.994 5.470 -18.491 1.00 41.97 95 ALA A N 1
ATOM 745 C CA . ALA A 1 95 ? 10.949 5.084 -17.092 1.00 41.97 95 ALA A CA 1
ATOM 746 C C . ALA A 1 95 ? 12.388 4.813 -16.646 1.00 41.97 95 ALA A C 1
ATOM 748 O O . ALA A 1 95 ? 12.852 3.687 -16.587 1.00 41.97 95 ALA A O 1
ATOM 749 N N . HIS A 1 96 ? 13.114 5.889 -16.341 1.00 43.00 96 HIS A N 1
ATOM 750 C CA . HIS A 1 96 ? 14.054 5.839 -15.221 1.00 43.00 96 HIS A CA 1
ATOM 751 C C . HIS A 1 96 ? 13.263 6.165 -13.947 1.00 43.00 96 HIS A C 1
ATOM 753 O O . HIS A 1 96 ? 13.548 7.117 -13.226 1.00 43.00 96 HIS A O 1
ATOM 759 N N . LEU A 1 97 ? 12.156 5.448 -13.780 1.00 43.28 97 LEU A N 1
ATOM 760 C CA . LEU A 1 97 ? 11.434 5.350 -12.533 1.00 43.28 97 LEU A CA 1
ATOM 761 C C . LEU A 1 97 ? 12.039 4.129 -11.869 1.00 43.28 97 LEU A C 1
ATOM 763 O O . LEU A 1 97 ? 12.313 3.134 -12.537 1.00 43.28 97 LEU A O 1
ATOM 767 N N . GLU A 1 98 ? 12.319 4.231 -10.585 1.00 48.75 98 GLU A N 1
ATOM 768 C CA . GLU A 1 98 ? 12.594 3.059 -9.777 1.00 48.75 98 GLU A CA 1
ATOM 769 C C . GLU A 1 98 ? 11.406 2.108 -9.985 1.00 48.75 98 GLU A C 1
ATOM 771 O O . GLU A 1 98 ? 10.310 2.382 -9.506 1.00 48.75 98 GLU A O 1
ATOM 776 N N . GLU A 1 99 ? 11.588 1.075 -10.818 1.00 57.38 99 GLU A N 1
ATOM 777 C CA . GLU A 1 99 ? 10.597 0.037 -11.104 1.00 57.38 99 GLU A CA 1
ATOM 778 C C . GLU A 1 99 ? 10.362 -0.721 -9.798 1.00 57.38 99 GLU A C 1
ATOM 780 O O . GLU A 1 99 ? 11.025 -1.718 -9.488 1.00 57.38 99 GLU A O 1
ATOM 785 N N . LEU A 1 100 ? 9.479 -0.166 -8.972 1.00 68.12 100 LEU A N 1
ATOM 786 C CA . LEU A 1 100 ? 9.026 -0.794 -7.754 1.00 68.12 100 LEU A CA 1
ATOM 787 C C . LEU A 1 100 ? 8.117 -1.939 -8.170 1.00 68.12 100 LEU A C 1
ATOM 789 O O . LEU A 1 100 ? 7.127 -1.763 -8.882 1.00 68.12 100 LEU A O 1
ATOM 793 N N . LEU A 1 101 ? 8.498 -3.137 -7.749 1.00 74.19 101 LEU A N 1
ATOM 794 C CA . LEU A 1 101 ? 7.654 -4.304 -7.899 1.00 74.19 101 LEU A CA 1
ATOM 795 C C . LEU A 1 101 ? 6.387 -4.111 -7.087 1.00 74.19 101 LEU A C 1
ATOM 797 O O . LEU A 1 101 ? 6.446 -3.911 -5.875 1.00 74.19 101 LEU A O 1
ATOM 801 N N . THR A 1 102 ? 5.248 -4.186 -7.764 1.00 82.94 102 THR A N 1
ATOM 802 C CA . THR A 1 102 ? 3.946 -4.068 -7.114 1.00 82.94 102 THR A CA 1
ATOM 803 C C . THR A 1 102 ? 3.501 -5.421 -6.586 1.00 82.94 102 THR A C 1
ATOM 805 O O . THR A 1 102 ? 3.128 -5.538 -5.422 1.00 82.94 102 THR A O 1
ATOM 808 N N . ALA A 1 103 ? 3.522 -6.450 -7.438 1.00 82.19 103 ALA A N 1
ATOM 809 C CA . ALA A 1 103 ? 3.016 -7.771 -7.086 1.00 82.19 103 ALA A CA 1
ATOM 810 C C . ALA A 1 103 ? 3.549 -8.875 -8.009 1.00 82.19 103 ALA A C 1
ATOM 812 O O . ALA A 1 103 ? 3.880 -8.640 -9.172 1.00 82.19 103 ALA A O 1
ATOM 813 N N . VAL A 1 104 ? 3.551 -10.106 -7.491 1.00 86.31 104 VAL A N 1
ATOM 814 C CA . VAL A 1 104 ? 3.671 -11.330 -8.294 1.00 86.31 104 VAL A CA 1
ATOM 815 C C . VAL A 1 104 ? 2.260 -11.788 -8.648 1.00 86.31 104 VAL A C 1
ATOM 817 O O . VAL A 1 104 ? 1.497 -12.162 -7.759 1.00 86.31 104 VAL A O 1
ATOM 820 N N . LEU A 1 105 ? 1.909 -11.769 -9.932 1.00 85.06 105 LEU A N 1
ATOM 821 C CA . LEU A 1 105 ? 0.591 -12.206 -10.404 1.00 85.06 105 LEU A CA 1
ATOM 822 C C . LEU A 1 105 ? 0.503 -13.728 -10.505 1.00 85.06 105 LEU A C 1
ATOM 824 O O . LEU A 1 105 ? -0.503 -14.333 -10.144 1.00 85.06 105 LEU A O 1
ATOM 828 N N . GLU A 1 106 ? 1.568 -14.357 -10.999 1.00 83.00 106 GLU A N 1
ATOM 829 C CA . GLU A 1 106 ? 1.586 -15.792 -11.255 1.00 83.00 106 GLU A CA 1
ATOM 830 C C . GLU A 1 106 ? 2.992 -16.370 -11.078 1.00 83.00 106 GLU A C 1
ATOM 832 O O . GLU A 1 106 ? 4.000 -15.685 -11.248 1.00 83.00 106 GLU A O 1
ATOM 837 N N . ARG A 1 107 ? 3.063 -17.663 -10.752 1.00 88.38 107 ARG A N 1
ATOM 838 C CA . ARG A 1 107 ? 4.307 -18.434 -10.710 1.00 88.38 107 ARG A CA 1
ATOM 839 C C . ARG A 1 107 ? 4.199 -19.638 -11.632 1.00 88.38 107 ARG A C 1
ATOM 841 O O . ARG A 1 107 ? 3.207 -20.365 -11.591 1.00 88.38 107 ARG A O 1
ATOM 848 N N . ARG A 1 108 ? 5.244 -19.907 -12.410 1.00 83.94 108 ARG A N 1
ATOM 849 C CA . ARG A 1 108 ? 5.318 -21.112 -13.245 1.00 83.94 108 ARG A CA 1
ATOM 850 C C . ARG A 1 108 ? 6.708 -21.724 -13.226 1.00 83.94 108 ARG A C 1
ATOM 852 O O . ARG A 1 108 ? 7.700 -21.043 -12.994 1.00 83.94 108 ARG A O 1
ATOM 859 N N . MET A 1 109 ? 6.775 -23.015 -13.525 1.00 87.81 109 MET A N 1
ATOM 860 C CA . MET A 1 109 ? 8.031 -23.740 -13.671 1.00 87.81 109 MET A CA 1
ATOM 861 C C . MET A 1 109 ? 8.269 -24.046 -15.149 1.00 87.81 109 MET A C 1
ATOM 863 O O . MET A 1 109 ? 7.419 -24.646 -15.807 1.00 87.81 109 MET A O 1
ATOM 867 N N . VAL A 1 110 ? 9.421 -23.636 -15.675 1.00 83.94 110 VAL A N 1
ATOM 868 C CA . VAL A 1 110 ? 9.794 -23.823 -17.082 1.00 83.94 110 VAL A CA 1
ATOM 869 C C . VAL A 1 110 ? 11.091 -24.617 -17.165 1.00 83.94 110 VAL A C 1
ATOM 871 O O . VAL A 1 110 ? 12.010 -24.434 -16.369 1.00 83.94 110 VAL A O 1
ATOM 874 N N . LYS A 1 111 ? 11.189 -25.517 -18.147 1.00 86.00 111 LYS A N 1
ATOM 875 C CA . LYS A 1 111 ? 12.430 -26.246 -18.417 1.00 86.00 111 LYS A CA 1
ATOM 876 C C . LYS A 1 111 ? 13.364 -25.380 -19.266 1.00 86.00 111 LYS A C 1
ATOM 878 O O . LYS A 1 111 ? 13.151 -25.247 -20.468 1.00 86.00 111 LYS A O 1
ATOM 883 N N . LYS A 1 112 ? 14.429 -24.846 -18.668 1.00 78.94 112 LYS A N 1
ATOM 884 C CA . LYS A 1 112 ? 15.469 -24.060 -19.350 1.00 78.94 112 LYS A CA 1
ATOM 885 C C . LYS A 1 112 ? 16.813 -24.784 -19.235 1.00 78.94 112 LYS A C 1
ATOM 887 O O . LYS A 1 112 ? 17.203 -25.204 -18.154 1.00 78.94 112 LYS A O 1
ATOM 892 N N . HIS A 1 113 ? 17.497 -25.010 -20.360 1.00 70.69 113 HIS A N 1
ATOM 893 C CA . HIS A 1 113 ? 18.792 -25.719 -20.420 1.00 70.69 113 HIS A CA 1
ATOM 894 C C . HIS A 1 113 ? 18.853 -27.034 -19.612 1.00 70.69 113 HIS A C 1
ATOM 896 O O . HIS A 1 113 ? 19.818 -27.314 -18.907 1.00 70.69 113 HIS A O 1
ATOM 902 N N . ASN A 1 114 ? 17.804 -27.857 -19.724 1.00 83.12 114 ASN A N 1
ATOM 903 C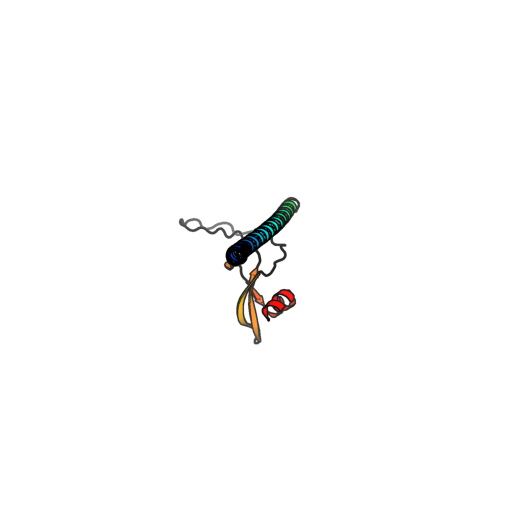 CA . ASN A 1 114 ? 17.664 -29.132 -19.009 1.00 83.12 114 ASN A CA 1
ATOM 904 C C . ASN A 1 114 ? 17.550 -29.026 -17.474 1.00 83.12 114 ASN A C 1
ATOM 906 O O . ASN A 1 114 ? 17.708 -30.026 -16.778 1.00 83.12 114 ASN A O 1
ATOM 910 N N . ARG A 1 115 ? 17.229 -27.839 -16.952 1.00 75.56 115 ARG A N 1
ATOM 911 C CA . ARG A 1 115 ? 16.914 -27.585 -15.543 1.00 75.56 115 ARG A CA 1
ATOM 912 C C . ARG A 1 115 ? 15.503 -27.023 -15.420 1.00 75.56 115 ARG A C 1
ATOM 914 O O . ARG A 1 115 ? 15.014 -26.368 -16.339 1.00 75.56 115 ARG A O 1
ATOM 921 N N . ALA A 1 116 ? 14.843 -27.314 -14.307 1.00 82.81 116 ALA A N 1
ATOM 922 C CA . ALA A 1 116 ? 13.588 -26.668 -13.955 1.00 82.81 116 ALA A CA 1
ATOM 923 C C . ALA A 1 116 ? 13.910 -25.319 -13.303 1.00 82.81 116 ALA A C 1
ATOM 925 O O . ALA A 1 116 ? 14.635 -25.288 -12.313 1.00 82.81 116 ALA A O 1
ATOM 926 N N . VAL A 1 117 ? 13.411 -24.232 -13.887 1.00 84.44 117 VAL A N 1
ATOM 927 C CA . VAL A 1 117 ? 13.593 -22.858 -13.403 1.00 84.44 117 VAL A CA 1
ATOM 928 C C . VAL A 1 117 ? 12.221 -22.280 -13.086 1.00 84.44 117 VAL A C 1
ATOM 930 O O . VAL A 1 117 ? 11.271 -22.475 -13.850 1.00 84.44 117 VAL A O 1
ATOM 933 N N . VAL A 1 118 ? 12.108 -21.597 -11.951 1.00 86.44 118 VAL A N 1
ATOM 934 C CA . VAL A 1 118 ? 10.880 -20.908 -11.546 1.00 86.44 118 VAL A CA 1
ATOM 935 C C . VAL A 1 118 ? 10.879 -19.506 -12.151 1.00 86.44 118 VAL A C 1
ATOM 937 O O . VAL A 1 118 ? 11.893 -18.810 -12.140 1.00 86.44 118 VAL A O 1
ATOM 940 N N . GLN A 1 119 ? 9.742 -19.105 -12.708 1.00 89.31 119 GLN A N 1
ATOM 941 C CA . GLN A 1 119 ? 9.509 -17.758 -13.212 1.00 89.31 119 GLN A CA 1
ATOM 942 C C . GLN A 1 119 ? 8.298 -17.146 -12.519 1.00 89.31 119 GLN A C 1
ATOM 944 O O . GLN A 1 119 ? 7.296 -17.835 -12.291 1.00 89.31 119 GLN A O 1
ATOM 949 N N . TYR A 1 120 ? 8.391 -15.852 -12.242 1.00 85.06 120 TYR A N 1
ATOM 950 C CA . TYR A 1 120 ? 7.314 -15.039 -11.699 1.00 85.06 120 TYR A CA 1
ATOM 951 C C . TYR A 1 120 ? 6.804 -14.081 -12.773 1.00 85.06 120 TYR A C 1
ATOM 953 O O . TYR A 1 120 ? 7.593 -13.490 -13.508 1.00 85.06 120 TYR A O 1
ATOM 961 N N . LEU A 1 121 ? 5.485 -13.947 -12.881 1.00 86.50 121 LEU A N 1
ATOM 962 C CA . LEU A 1 121 ? 4.853 -12.905 -13.675 1.00 86.50 121 LEU A CA 1
ATOM 963 C C . LEU A 1 121 ? 4.766 -11.652 -12.811 1.00 86.50 121 LEU A C 1
ATOM 965 O O . LEU A 1 121 ? 4.000 -11.612 -11.847 1.00 86.50 121 LEU A O 1
ATOM 969 N N . MET A 1 122 ? 5.583 -10.663 -13.144 1.00 84.00 122 MET A N 1
ATOM 970 C CA . MET A 1 122 ? 5.791 -9.472 -12.333 1.00 84.00 122 MET A CA 1
ATOM 971 C C . MET A 1 122 ? 4.925 -8.328 -12.831 1.00 84.00 122 MET A C 1
ATOM 973 O O . MET A 1 122 ? 4.957 -7.995 -14.017 1.00 84.00 122 MET A O 1
ATOM 977 N N . LEU A 1 123 ? 4.169 -7.731 -11.910 1.00 85.00 123 LEU A N 1
ATOM 978 C CA . LEU A 1 123 ? 3.468 -6.474 -12.121 1.00 85.00 123 LEU A CA 1
ATOM 979 C C . LEU A 1 123 ? 4.339 -5.322 -11.618 1.00 85.00 123 LEU A C 1
ATOM 981 O O . LEU A 1 123 ? 4.770 -5.311 -10.460 1.00 85.00 123 LEU A O 1
ATOM 985 N N . TRP A 1 124 ? 4.560 -4.353 -12.496 1.00 83.44 124 TRP A N 1
ATOM 986 C CA . TRP A 1 124 ? 5.381 -3.178 -12.236 1.00 83.44 124 TRP A CA 1
ATOM 987 C C . TRP A 1 124 ? 4.511 -1.977 -11.872 1.00 83.44 124 TRP A C 1
ATOM 989 O O . TRP A 1 124 ? 3.414 -1.813 -12.415 1.00 83.44 124 TRP A O 1
ATOM 999 N N . ASP A 1 125 ? 5.006 -1.128 -10.972 1.00 78.38 125 ASP A N 1
ATOM 1000 C CA . ASP A 1 125 ? 4.258 0.045 -10.527 1.00 78.38 125 ASP A CA 1
ATOM 1001 C C . ASP A 1 125 ? 3.956 1.000 -11.687 1.00 78.38 125 ASP A C 1
ATOM 1003 O O . ASP A 1 125 ? 4.813 1.329 -12.509 1.00 78.38 125 ASP A O 1
ATOM 1007 N N . GLY A 1 126 ? 2.697 1.426 -11.770 1.00 72.75 126 GLY A N 1
ATOM 1008 C CA . GLY A 1 126 ? 2.212 2.278 -12.853 1.00 72.75 126 GLY A CA 1
ATOM 1009 C C . GLY A 1 126 ? 1.973 1.570 -14.193 1.00 72.75 126 GLY A C 1
ATOM 1010 O O . GLY A 1 126 ? 1.550 2.245 -15.133 1.00 72.75 126 GLY A O 1
ATOM 1011 N N . GLN A 1 127 ? 2.180 0.250 -14.294 1.00 76.75 127 GLN A N 1
ATOM 1012 C CA . GLN A 1 127 ? 1.872 -0.527 -15.497 1.00 76.75 127 GLN A CA 1
ATOM 1013 C C . GLN A 1 127 ? 0.609 -1.387 -15.332 1.00 76.75 127 GLN A C 1
ATOM 1015 O O . GLN A 1 127 ? 0.354 -1.931 -14.256 1.00 76.75 127 GLN A O 1
ATOM 1020 N N . PRO A 1 128 ? -0.212 -1.524 -16.389 1.00 75.69 128 PRO A N 1
ATOM 1021 C CA . PRO A 1 128 ? -1.342 -2.445 -16.374 1.00 75.69 128 PRO A CA 1
ATOM 1022 C C . PRO A 1 128 ? -0.863 -3.903 -16.411 1.00 75.69 128 PRO A C 1
ATOM 1024 O O . PRO A 1 128 ? 0.215 -4.205 -16.917 1.00 75.69 128 PRO A O 1
ATOM 1027 N N . GLU A 1 129 ? -1.712 -4.836 -15.975 1.00 75.12 129 GLU A N 1
ATOM 1028 C CA . GLU A 1 129 ? -1.411 -6.281 -15.984 1.00 75.12 129 GLU A CA 1
ATOM 1029 C C . GLU A 1 129 ? -1.040 -6.826 -17.374 1.00 75.12 129 GLU A C 1
ATOM 1031 O O . GLU A 1 129 ? -0.309 -7.806 -17.482 1.00 75.12 129 GLU A O 1
ATOM 1036 N N . SER A 1 130 ? -1.486 -6.173 -18.454 1.00 74.44 130 SER A N 1
ATOM 1037 C CA . SER A 1 130 ? -1.111 -6.529 -19.829 1.00 74.44 130 SER A CA 1
ATOM 1038 C C . SER A 1 130 ? 0.370 -6.307 -20.148 1.00 74.44 130 SER A C 1
ATOM 1040 O O . SER A 1 130 ? 0.871 -6.867 -21.120 1.00 74.44 130 SER A O 1
ATOM 1042 N N . GLU A 1 131 ? 1.055 -5.472 -19.367 1.00 72.94 131 GLU A N 1
ATOM 1043 C CA . GLU A 1 131 ? 2.492 -5.210 -19.480 1.00 72.94 131 GLU A CA 1
ATOM 1044 C C . GLU A 1 131 ? 3.318 -6.041 -18.484 1.00 72.94 131 GLU A C 1
ATOM 1046 O O . GLU A 1 131 ? 4.543 -5.931 -18.466 1.00 72.94 131 GLU A O 1
ATOM 1051 N N . ALA A 1 132 ? 2.676 -6.912 -17.693 1.00 80.19 132 ALA A N 1
ATOM 1052 C CA . ALA A 1 132 ? 3.375 -7.804 -16.780 1.00 80.19 132 ALA A CA 1
ATOM 1053 C C . ALA A 1 132 ? 4.331 -8.742 -17.538 1.00 80.19 132 ALA A C 1
ATOM 1055 O O . ALA A 1 132 ? 3.986 -9.330 -18.569 1.00 80.19 132 ALA A O 1
ATOM 1056 N N . ALA A 1 133 ? 5.543 -8.902 -17.006 1.00 81.31 133 ALA A N 1
ATOM 1057 C CA . ALA A 1 133 ? 6.619 -9.649 -17.652 1.00 81.31 133 ALA A CA 1
ATOM 1058 C C . ALA A 1 133 ? 7.031 -10.873 -16.830 1.00 81.31 133 ALA A C 1
ATOM 1060 O O . ALA A 1 133 ? 7.002 -10.858 -15.601 1.00 81.31 133 ALA A O 1
ATOM 1061 N N . TRP A 1 134 ? 7.410 -11.951 -17.520 1.00 85.44 134 TRP A N 1
ATOM 1062 C CA . TRP A 1 134 ? 7.922 -13.158 -16.876 1.00 85.44 134 TRP A CA 1
ATOM 1063 C C . TRP A 1 134 ? 9.411 -13.008 -16.581 1.00 85.44 134 TRP A C 1
ATOM 1065 O O . TRP A 1 134 ? 10.225 -13.068 -17.501 1.00 85.44 134 TRP A O 1
ATOM 1075 N N . GLU A 1 135 ? 9.747 -12.910 -15.301 1.00 85.50 135 GLU A N 1
ATOM 1076 C CA . GLU A 1 135 ? 11.119 -12.791 -14.812 1.00 85.50 135 GLU A CA 1
ATOM 1077 C C . GLU A 1 135 ? 11.554 -14.052 -14.057 1.00 85.50 135 GLU A C 1
ATOM 1079 O O . GLU A 1 135 ? 10.733 -14.818 -13.542 1.00 85.50 135 GLU A O 1
ATOM 1084 N N . GLU A 1 136 ? 12.860 -14.311 -14.020 1.00 83.00 136 GLU A N 1
ATOM 1085 C CA . GLU A 1 136 ? 13.420 -15.468 -13.312 1.00 83.00 136 GLU A CA 1
ATOM 1086 C C . GLU A 1 136 ? 13.408 -15.243 -11.800 1.00 83.00 136 GLU A C 1
ATOM 1088 O O . GLU A 1 136 ? 13.877 -14.213 -11.316 1.00 83.00 136 GLU A O 1
ATOM 1093 N N . ALA A 1 137 ? 12.900 -16.229 -11.054 1.00 84.25 137 ALA A N 1
ATOM 1094 C CA . ALA A 1 137 ? 12.765 -16.140 -9.603 1.00 84.25 137 ALA A CA 1
ATOM 1095 C C . ALA A 1 137 ? 14.103 -15.827 -8.925 1.00 84.25 137 ALA A C 1
ATOM 1097 O O . ALA A 1 137 ? 14.187 -14.862 -8.174 1.00 84.25 137 ALA A O 1
ATOM 1098 N N . ASP A 1 138 ? 15.156 -16.564 -9.282 1.00 83.50 138 ASP A N 1
ATOM 1099 C CA . ASP A 1 138 ? 16.486 -16.418 -8.683 1.00 83.50 138 ASP A CA 1
ATOM 1100 C C . ASP A 1 138 ? 17.037 -14.987 -8.839 1.00 83.50 138 ASP A C 1
ATOM 1102 O O . ASP A 1 138 ? 17.568 -14.407 -7.896 1.00 83.50 138 ASP A O 1
ATOM 1106 N N . THR A 1 139 ? 16.864 -14.381 -10.020 1.00 83.88 139 THR A N 1
ATOM 1107 C CA . THR A 1 139 ? 17.318 -13.006 -10.290 1.00 83.88 139 THR A CA 1
ATOM 1108 C C . THR A 1 139 ? 16.496 -11.974 -9.520 1.00 83.88 139 THR A C 1
ATOM 1110 O O . THR A 1 139 ? 17.038 -10.977 -9.042 1.00 83.88 139 THR A O 1
ATOM 1113 N N . MET A 1 140 ? 15.189 -12.198 -9.386 1.00 83.25 140 MET A N 1
ATOM 1114 C CA . MET A 1 140 ? 14.299 -11.263 -8.699 1.00 83.25 140 MET A CA 1
ATOM 1115 C C . MET A 1 140 ? 14.443 -11.342 -7.178 1.00 83.25 140 MET A C 1
ATOM 1117 O O . MET A 1 140 ? 14.424 -10.302 -6.521 1.00 83.25 140 MET A O 1
ATOM 1121 N N . GLU A 1 141 ? 14.660 -12.535 -6.627 1.00 83.88 141 GLU A N 1
ATOM 1122 C CA . GLU A 1 141 ? 14.961 -12.743 -5.208 1.00 83.88 141 GLU A CA 1
ATOM 1123 C C . GLU A 1 141 ? 16.304 -12.103 -4.819 1.00 83.88 141 GLU A C 1
ATOM 1125 O O . GLU A 1 141 ? 16.405 -11.496 -3.753 1.00 83.88 141 GLU A O 1
ATOM 1130 N N . GLU A 1 142 ? 17.311 -12.145 -5.701 1.00 82.88 142 GLU A N 1
ATOM 1131 C CA . GLU A 1 142 ? 18.595 -11.465 -5.481 1.00 82.88 142 GLU A CA 1
ATOM 1132 C C . GLU A 1 142 ? 18.470 -9.935 -5.570 1.00 82.88 142 GLU A C 1
ATOM 1134 O O . GLU A 1 142 ? 19.047 -9.210 -4.757 1.00 82.88 142 GLU A O 1
ATOM 1139 N N . LYS A 1 143 ? 17.702 -9.429 -6.543 1.00 80.94 143 LYS A N 1
ATOM 1140 C CA . LYS A 1 143 ? 17.557 -7.986 -6.787 1.00 80.94 143 LYS A CA 1
ATOM 1141 C C . LYS A 1 143 ? 16.627 -7.299 -5.779 1.00 80.94 143 LYS A C 1
ATOM 1143 O O . LYS A 1 143 ? 16.856 -6.138 -5.443 1.00 80.94 143 LYS A O 1
ATOM 1148 N N . TYR A 1 144 ? 15.608 -8.002 -5.278 1.00 83.25 144 TYR A N 1
ATOM 1149 C CA . TYR A 1 144 ? 14.592 -7.463 -4.365 1.00 83.25 144 TYR A CA 1
ATOM 1150 C C . TYR A 1 144 ? 14.356 -8.371 -3.145 1.00 83.25 144 TYR A C 1
ATOM 1152 O O . TYR A 1 144 ? 13.230 -8.810 -2.901 1.00 83.25 144 TYR A O 1
ATOM 1160 N N . PRO A 1 145 ? 15.383 -8.624 -2.316 1.00 81.19 145 PRO A N 1
ATOM 1161 C CA . PRO A 1 145 ? 15.294 -9.601 -1.231 1.00 81.19 145 PRO A CA 1
ATOM 1162 C C . PRO A 1 145 ? 14.219 -9.255 -0.189 1.00 81.19 145 PRO A C 1
ATOM 1164 O O . PRO A 1 145 ? 13.561 -10.148 0.333 1.00 81.19 145 PRO A O 1
ATOM 1167 N N . ALA A 1 146 ? 13.992 -7.965 0.087 1.00 80.50 146 ALA A N 1
ATOM 1168 C CA . ALA A 1 146 ? 12.969 -7.522 1.037 1.00 80.50 146 ALA A CA 1
ATOM 1169 C C . ALA A 1 146 ? 11.538 -7.837 0.565 1.00 80.50 146 ALA A C 1
ATOM 1171 O O . ALA A 1 146 ? 10.708 -8.251 1.365 1.00 80.50 146 ALA A O 1
ATOM 1172 N N . PHE A 1 147 ? 11.265 -7.698 -0.736 1.00 81.12 147 PHE A N 1
ATOM 1173 C CA . PHE A 1 147 ? 9.943 -7.961 -1.311 1.00 81.12 147 PHE A CA 1
ATOM 1174 C C . PHE A 1 147 ? 9.566 -9.447 -1.212 1.00 81.12 147 PHE A C 1
ATOM 1176 O O . PHE A 1 147 ? 8.428 -9.791 -0.901 1.00 81.12 147 PHE A O 1
ATOM 1183 N N . PHE A 1 148 ? 10.533 -10.339 -1.434 1.00 79.69 148 PHE A N 1
ATOM 1184 C CA . PHE A 1 148 ? 10.302 -11.782 -1.362 1.00 79.69 148 PHE A CA 1
ATOM 1185 C C . PHE A 1 148 ? 10.367 -12.353 0.057 1.00 79.69 148 PHE A C 1
ATOM 1187 O O . PHE A 1 148 ? 9.765 -13.397 0.302 1.00 79.69 148 PHE A O 1
ATOM 1194 N N . ALA A 1 149 ? 11.040 -11.678 0.994 1.00 79.00 149 ALA A N 1
ATOM 1195 C CA . ALA A 1 149 ? 11.028 -12.063 2.404 1.00 79.00 149 ALA A CA 1
ATOM 1196 C C . ALA A 1 149 ? 9.608 -12.007 2.992 1.00 79.00 149 ALA A C 1
ATOM 1198 O O . ALA A 1 149 ? 9.190 -12.944 3.671 1.00 79.00 149 ALA A O 1
ATOM 1199 N N . ASP A 1 150 ? 8.842 -10.964 2.660 1.00 71.38 150 ASP A N 1
ATOM 1200 C CA . ASP A 1 150 ? 7.466 -10.803 3.140 1.00 71.38 150 ASP A CA 1
ATOM 1201 C C . ASP A 1 150 ? 6.497 -11.816 2.498 1.00 71.38 150 ASP A C 1
ATOM 1203 O O . ASP A 1 150 ? 5.512 -12.210 3.121 1.00 71.38 150 ASP A O 1
ATOM 1207 N N . LEU A 1 151 ? 6.797 -12.304 1.287 1.00 68.25 151 LEU A N 1
ATOM 1208 C CA . LEU A 1 151 ? 5.963 -13.266 0.551 1.00 68.25 151 LEU A CA 1
ATOM 1209 C C . LEU A 1 151 ? 6.007 -14.704 1.111 1.00 68.25 151 LEU A C 1
ATOM 1211 O O . LEU A 1 151 ? 5.190 -15.534 0.710 1.00 68.25 151 LEU A O 1
ATOM 1215 N N . GLN A 1 152 ? 6.979 -15.026 1.974 1.00 58.34 152 GLN A N 1
ATOM 1216 C CA . GLN A 1 152 ? 7.199 -16.375 2.522 1.00 58.34 152 GLN A CA 1
ATOM 1217 C C . GLN A 1 152 ? 6.645 -16.575 3.948 1.00 58.34 152 GLN A C 1
ATOM 1219 O O . GLN A 1 152 ? 6.807 -17.667 4.500 1.00 58.34 152 GLN A O 1
ATOM 1224 N N . THR A 1 153 ? 6.000 -15.558 4.534 1.00 46.91 153 THR A N 1
ATOM 1225 C CA . THR A 1 153 ? 5.398 -15.608 5.885 1.00 46.91 153 THR A CA 1
ATOM 1226 C C . THR A 1 153 ? 3.916 -15.957 5.837 1.00 46.91 153 THR A C 1
ATOM 1228 O O . THR A 1 153 ? 3.474 -16.740 6.708 1.00 46.91 153 THR A O 1
#

InterPro domains:
  IPR000953 Chromo/chromo shadow domain [PS50013] (95-153)
  IPR016197 Chromo-like domain superfamily [SSF54160] (102-147)
  IPR023780 Chromo domain [PF00385] (104-146)

Organism: NCBI:txid171969

Foldseek 3Di:
DDDDDDPPPPPPVVVVVVVVVVVVVVVVVVVVVVVVVVVVVVVVVVVVVVVVVVVVVVVVVDDDDDDDDDDDDDDDDDDDDDDDDDDPPPDDDDPPDPFDFDDFPDKDWDQDPNDTWIWTFTDTPPDDSVPTDTDTPVVCCVVCVPVVVVVVD

Radius of gyration: 32.19 Å; chains: 1; bounding box: 61×50×114 Å